Protein AF-A0A840YS08-F1 (afdb_monomer)

Mean predicted aligned error: 6.38 Å

Secondary structure (DSSP, 8-state):
-----HHHHHHHHHHSTT-SSHHHHHHHHHHTT-SSHHHHT--HHHHHHHHHHHHHHHHH-----

Solvent-accessible surface area (backbone atoms only — not comparable to full-atom values): 3879 Å² total; per-residue (Å²): 131,87,80,75,50,71,62,57,52,42,45,50,38,25,66,37,90,88,29,91,44,74,67,50,37,50,50,52,40,46,75,74,66,50,76,60,51,67,68,62,54,59,41,66,67,54,48,49,50,35,51,49,37,36,50,47,48,65,68,67,55,68,83,83,124

Organism: NCBI:txid643568

Radius of gyration: 12.3 Å; Cα contacts (8 Å, |Δi|>4): 49; chains: 1; bounding box: 22×35×37 Å

Structure (mmCIF, N/CA/C/O backbone):
data_AF-A0A840YS08-F1
#
_entry.id   AF-A0A840YS08-F1
#
loop_
_atom_site.group_PDB
_atom_site.id
_atom_site.type_symbol
_atom_site.label_atom_id
_atom_site.label_alt_id
_atom_site.label_comp_id
_atom_site.label_asym_id
_atom_site.label_entity_id
_atom_site.label_seq_id
_atom_site.pdbx_PDB_ins_code
_atom_site.Cartn_x
_atom_site.Cartn_y
_atom_site.Cartn_z
_atom_site.occupancy
_atom_site.B_iso_or_equiv
_atom_site.auth_seq_id
_atom_site.auth_comp_id
_atom_site.auth_asym_id
_atom_site.auth_atom_id
_atom_site.pdbx_PDB_model_num
ATOM 1 N N . MET A 1 1 ? -4.558 -11.483 20.389 1.00 43.44 1 MET A N 1
ATOM 2 C CA . MET A 1 1 ? -5.082 -11.488 19.005 1.00 43.44 1 MET A CA 1
ATOM 3 C C . MET A 1 1 ? -4.504 -10.270 18.298 1.00 43.44 1 MET A C 1
ATOM 5 O O . MET A 1 1 ? -4.814 -9.160 18.710 1.00 43.44 1 MET A O 1
ATOM 9 N N . LEU A 1 2 ? -3.581 -10.444 17.347 1.00 54.34 2 LEU A N 1
ATOM 10 C CA . LEU A 1 2 ? -2.920 -9.311 16.688 1.00 54.34 2 LEU A CA 1
ATOM 11 C C . LEU A 1 2 ? -3.907 -8.674 15.696 1.00 54.34 2 LEU A C 1
ATOM 13 O O . LEU A 1 2 ? -4.287 -9.296 14.705 1.00 54.34 2 LEU A O 1
ATOM 17 N N . ARG A 1 3 ? -4.389 -7.465 15.996 1.00 64.25 3 ARG A N 1
ATOM 18 C CA . ARG A 1 3 ? -5.306 -6.729 15.120 1.00 64.25 3 ARG A CA 1
ATOM 19 C C . ARG A 1 3 ? -4.497 -6.216 13.929 1.00 64.25 3 ARG A C 1
ATOM 21 O O . ARG A 1 3 ? -3.683 -5.314 14.089 1.00 64.25 3 ARG A O 1
ATOM 28 N N . LYS A 1 4 ? -4.690 -6.833 12.763 1.00 72.44 4 LYS A N 1
ATOM 29 C CA . LYS A 1 4 ? -3.963 -6.494 11.533 1.00 72.44 4 LYS A CA 1
ATOM 30 C C . LYS A 1 4 ? -4.195 -5.031 11.178 1.00 72.44 4 LYS A C 1
ATOM 32 O O . LYS A 1 4 ? -5.339 -4.569 11.178 1.00 72.44 4 LYS A O 1
ATOM 37 N N . THR A 1 5 ? -3.122 -4.314 10.872 1.00 84.44 5 THR A N 1
ATOM 38 C CA . THR A 1 5 ? -3.227 -2.921 10.434 1.00 84.44 5 THR A CA 1
ATOM 39 C C . THR A 1 5 ? -3.752 -2.847 8.995 1.00 84.44 5 THR A C 1
ATOM 41 O O . THR A 1 5 ? -3.619 -3.789 8.212 1.00 84.44 5 THR A O 1
ATOM 44 N N . THR A 1 6 ? -4.353 -1.718 8.613 1.00 88.12 6 THR A N 1
ATOM 45 C CA . THR A 1 6 ? -4.868 -1.480 7.253 1.00 88.12 6 THR A CA 1
ATOM 46 C C . THR A 1 6 ? -3.865 -1.806 6.127 1.00 88.12 6 THR A C 1
ATOM 48 O O . THR A 1 6 ? -4.269 -2.469 5.171 1.00 88.12 6 THR A O 1
ATOM 51 N N . PRO A 1 7 ? -2.574 -1.404 6.191 1.00 85.44 7 PRO A N 1
ATOM 52 C CA . PRO A 1 7 ? -1.600 -1.764 5.156 1.00 85.44 7 PRO A CA 1
ATOM 53 C C . PRO A 1 7 ? -1.252 -3.259 5.134 1.00 85.44 7 PRO A C 1
ATOM 55 O O . PRO A 1 7 ? -1.050 -3.810 4.054 1.00 85.44 7 PRO A O 1
ATOM 58 N N . GLU A 1 8 ? -1.218 -3.937 6.282 1.00 87.31 8 GLU A N 1
ATOM 59 C CA . GLU A 1 8 ? -0.977 -5.385 6.329 1.00 87.31 8 GLU A CA 1
ATOM 60 C C . GLU A 1 8 ? -2.123 -6.161 5.689 1.00 87.31 8 GLU A C 1
ATOM 62 O O . GLU A 1 8 ? -1.895 -7.029 4.848 1.00 87.31 8 GLU A O 1
ATOM 67 N N . ARG A 1 9 ? -3.369 -5.797 6.013 1.00 88.88 9 ARG A N 1
ATOM 68 C CA . ARG A 1 9 ? -4.546 -6.406 5.389 1.00 88.88 9 ARG A CA 1
ATOM 69 C C . ARG A 1 9 ? -4.599 -6.119 3.886 1.00 88.88 9 ARG A C 1
ATOM 71 O O . ARG A 1 9 ? -4.959 -6.995 3.107 1.00 88.88 9 ARG A O 1
ATOM 78 N N . ALA A 1 10 ? -4.184 -4.924 3.462 1.0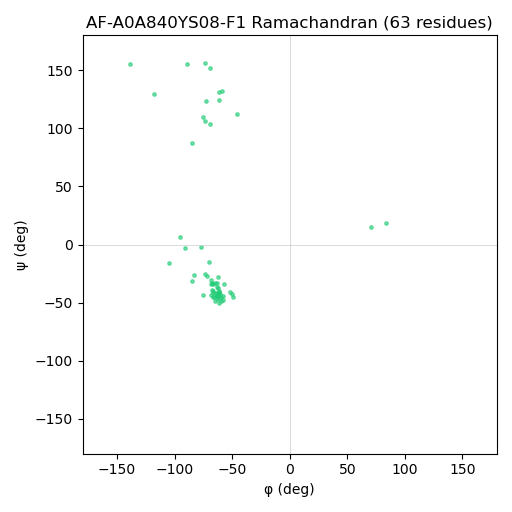0 87.62 10 ALA A N 1
ATOM 79 C CA . ALA A 1 10 ? -4.060 -4.582 2.047 1.00 87.62 10 ALA A CA 1
ATOM 80 C C . ALA A 1 10 ? -3.050 -5.476 1.310 1.00 87.62 10 ALA A C 1
ATOM 82 O O . ALA A 1 10 ? -3.315 -5.904 0.189 1.00 87.62 10 ALA A O 1
ATOM 83 N N . LEU A 1 11 ? -1.907 -5.765 1.939 1.00 86.31 11 LEU A N 1
ATOM 84 C CA . LEU A 1 11 ? -0.888 -6.668 1.402 1.00 86.31 11 LEU A CA 1
ATOM 85 C C . LEU A 1 11 ? -1.381 -8.114 1.335 1.00 86.31 11 LEU A C 1
ATOM 87 O O . LEU A 1 11 ? -1.119 -8.790 0.346 1.00 86.31 11 LEU A O 1
ATOM 91 N N . GLU A 1 12 ? -2.124 -8.582 2.338 1.00 87.50 12 GLU A N 1
ATOM 92 C CA . GLU A 1 12 ? -2.775 -9.893 2.268 1.00 87.50 12 GLU A CA 1
ATOM 93 C C . GLU A 1 12 ? -3.747 -9.969 1.093 1.00 87.50 12 GLU A C 1
ATOM 95 O O . GLU A 1 12 ? -3.657 -10.896 0.299 1.00 87.50 12 GLU A O 1
ATOM 100 N N . LEU A 1 13 ? -4.617 -8.969 0.927 1.00 87.50 13 LEU A N 1
ATOM 101 C CA . LEU A 1 13 ? -5.572 -8.919 -0.183 1.00 87.50 13 LEU A CA 1
ATOM 102 C C . LEU A 1 13 ? -4.887 -8.836 -1.553 1.00 87.50 13 LEU A C 1
ATOM 104 O O . LEU A 1 13 ? -5.401 -9.382 -2.521 1.00 87.50 13 LEU A O 1
ATOM 108 N N . ALA A 1 14 ? -3.733 -8.172 -1.639 1.00 87.81 14 ALA A N 1
ATOM 109 C CA . ALA A 1 14 ? -2.923 -8.107 -2.855 1.00 87.81 14 ALA A CA 1
ATOM 110 C C . ALA A 1 14 ? -2.299 -9.463 -3.230 1.00 87.81 14 ALA A C 1
ATOM 112 O O . ALA A 1 14 ? -2.050 -9.730 -4.406 1.00 87.81 14 ALA A O 1
ATOM 113 N N . ARG A 1 15 ? -2.011 -10.298 -2.225 1.00 83.38 15 ARG A N 1
ATOM 114 C CA . ARG A 1 15 ? -1.502 -11.666 -2.399 1.00 83.38 15 ARG A CA 1
ATOM 115 C C . ARG A 1 15 ? -2.635 -12.662 -2.627 1.00 83.38 15 ARG A C 1
ATOM 117 O O . ARG A 1 15 ? -2.436 -13.648 -3.331 1.00 83.38 15 ARG A O 1
ATOM 124 N N . ASP A 1 16 ? -3.799 -12.398 -2.048 1.00 81.69 16 ASP A N 1
ATOM 125 C CA . ASP A 1 16 ? -5.002 -13.190 -2.238 1.00 81.69 16 ASP A CA 1
ATOM 126 C C . ASP A 1 16 ? -5.552 -13.040 -3.661 1.00 81.69 16 ASP A C 1
ATOM 128 O O . ASP A 1 16 ? -5.369 -12.029 -4.346 1.00 81.69 16 ASP A O 1
ATOM 132 N N . SER A 1 17 ? -6.238 -14.077 -4.136 1.00 68.94 17 SER A N 1
ATOM 133 C CA . SER A 1 17 ? -6.760 -14.077 -5.497 1.00 68.94 17 SER A CA 1
ATOM 134 C C . SER A 1 17 ? -7.923 -13.115 -5.744 1.00 68.94 17 SER A C 1
ATOM 136 O O . SER A 1 17 ? -8.190 -12.784 -6.904 1.00 68.94 17 SER A O 1
ATOM 138 N N . SER A 1 18 ? -8.541 -12.619 -4.670 1.00 73.62 18 SER A N 1
ATOM 139 C CA . SER A 1 18 ? -9.771 -11.828 -4.704 1.00 73.62 18 SER A CA 1
ATOM 140 C C . SER A 1 18 ? -9.602 -10.397 -5.218 1.00 73.62 18 SER A C 1
ATOM 142 O O . SER A 1 18 ? -10.566 -9.828 -5.729 1.00 73.62 18 SER A O 1
ATOM 144 N N . CYS A 1 19 ? -8.409 -9.798 -5.107 1.00 83.25 19 CYS A N 1
ATOM 145 C CA . CYS A 1 19 ? -8.174 -8.417 -5.539 1.00 83.25 19 CYS A CA 1
ATOM 146 C C . CYS A 1 19 ? -7.135 -8.335 -6.665 1.00 83.25 19 CYS A C 1
ATOM 148 O O . CYS A 1 19 ? -6.032 -8.866 -6.548 1.00 83.25 19 CYS A O 1
ATOM 150 N N . ARG A 1 20 ? -7.475 -7.636 -7.754 1.00 80.38 20 ARG A N 1
ATOM 151 C CA . ARG A 1 20 ? -6.570 -7.377 -8.889 1.00 80.38 20 ARG A CA 1
ATOM 152 C C . ARG A 1 20 ? -6.029 -5.953 -8.935 1.00 80.38 20 ARG A C 1
ATOM 154 O O . ARG A 1 20 ? -5.007 -5.718 -9.567 1.00 80.38 20 ARG A O 1
ATOM 161 N N . ASP A 1 21 ? -6.653 -5.041 -8.194 1.00 83.31 21 ASP A N 1
ATOM 162 C CA . ASP A 1 21 ? -6.306 -3.624 -8.198 1.00 83.31 21 ASP A CA 1
ATOM 163 C C . ASP A 1 21 ? -6.328 -3.008 -6.801 1.00 83.31 21 ASP A C 1
ATOM 165 O O . ASP A 1 21 ? -7.064 -3.431 -5.906 1.00 83.31 21 ASP A O 1
ATOM 169 N N . VAL A 1 22 ? -5.558 -1.927 -6.640 1.00 84.75 22 VAL A N 1
ATOM 170 C CA . VAL A 1 22 ? -5.519 -1.125 -5.404 1.00 84.75 22 VAL A CA 1
ATOM 171 C C . VAL A 1 22 ? -6.914 -0.603 -5.039 1.00 84.75 22 VAL A C 1
ATOM 173 O O . VAL A 1 22 ? -7.252 -0.513 -3.861 1.00 84.75 22 VAL A O 1
ATOM 176 N N . GLU A 1 23 ? -7.749 -0.279 -6.029 1.00 86.50 23 GLU A N 1
ATOM 177 C CA . GLU A 1 23 ? -9.131 0.154 -5.793 1.00 86.50 23 GLU A CA 1
ATOM 178 C C . GLU A 1 23 ? -10.014 -0.961 -5.231 1.00 86.50 23 GLU A C 1
ATOM 180 O O . GLU A 1 23 ? -10.801 -0.719 -4.314 1.00 86.50 23 GLU A O 1
ATOM 185 N N . GLN A 1 24 ? -9.838 -2.190 -5.719 1.00 88.00 24 GLN A N 1
ATOM 186 C CA . GLN A 1 24 ? -10.543 -3.359 -5.201 1.00 88.00 24 GLN A CA 1
ATOM 187 C C . GLN A 1 24 ? -10.154 -3.612 -3.742 1.00 88.00 24 GLN A C 1
ATOM 189 O O . GLN A 1 24 ? -11.026 -3.760 -2.891 1.00 88.00 24 GLN A O 1
ATOM 194 N N . ILE A 1 25 ? -8.856 -3.528 -3.432 1.00 89.00 25 ILE A N 1
ATOM 195 C CA . ILE A 1 25 ? -8.341 -3.629 -2.060 1.00 89.00 25 ILE A CA 1
ATOM 196 C C . ILE A 1 25 ? -8.975 -2.555 -1.167 1.00 89.00 25 ILE A C 1
ATOM 198 O O . ILE A 1 25 ? -9.429 -2.852 -0.065 1.00 89.00 25 ILE A O 1
ATOM 202 N N . LYS A 1 26 ? -9.072 -1.307 -1.646 1.00 88.81 26 LYS A N 1
ATOM 203 C CA . LYS A 1 26 ? -9.722 -0.214 -0.903 1.00 88.81 26 LYS A CA 1
ATOM 204 C C . LYS A 1 26 ? -11.199 -0.484 -0.622 1.00 88.81 26 LYS A C 1
ATOM 206 O O . LYS A 1 26 ? -11.665 -0.151 0.469 1.00 88.81 26 LYS A O 1
ATOM 211 N N . ARG A 1 27 ? -11.925 -1.050 -1.592 1.00 89.00 27 ARG A N 1
ATOM 212 C CA . ARG A 1 27 ? -13.331 -1.447 -1.434 1.00 89.00 27 ARG A CA 1
ATOM 213 C C . ARG A 1 27 ? -13.481 -2.559 -0.407 1.00 89.00 27 ARG A C 1
ATOM 215 O O . ARG A 1 27 ? -14.298 -2.413 0.493 1.00 89.00 27 ARG A O 1
ATOM 222 N N . THR A 1 28 ? -12.675 -3.613 -0.500 1.00 89.69 28 THR A N 1
ATOM 223 C CA . THR A 1 28 ? -12.719 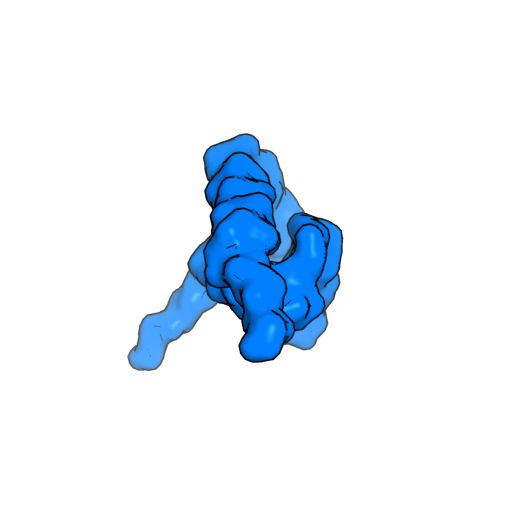-4.741 0.440 1.00 89.69 28 THR A CA 1
ATOM 224 C C . THR A 1 28 ? -12.393 -4.292 1.861 1.00 89.69 28 THR A C 1
ATOM 226 O O . THR A 1 28 ? -13.121 -4.619 2.788 1.00 89.69 28 THR A O 1
ATOM 229 N N . LEU A 1 29 ? -11.365 -3.456 2.037 1.00 89.12 29 LEU A N 1
ATOM 230 C CA . LEU A 1 29 ? -11.022 -2.895 3.346 1.00 89.12 29 LEU A CA 1
ATOM 231 C C . LEU A 1 29 ? -12.143 -2.014 3.913 1.00 89.12 29 LEU A C 1
ATOM 233 O O . LEU A 1 29 ? -12.449 -2.116 5.095 1.00 89.12 29 LEU A O 1
ATOM 237 N N . ASN A 1 30 ? -12.789 -1.183 3.087 1.00 89.00 30 ASN A N 1
ATOM 238 C CA . ASN A 1 30 ? -13.963 -0.425 3.533 1.00 89.00 30 ASN A CA 1
ATOM 239 C C . ASN A 1 30 ? -15.126 -1.344 3.923 1.00 89.00 30 ASN A C 1
ATOM 241 O O . ASN A 1 30 ? -15.769 -1.101 4.937 1.00 89.00 30 ASN A O 1
ATOM 245 N N . ALA A 1 31 ? -15.385 -2.396 3.142 1.00 89.19 31 ALA A N 1
ATOM 246 C CA . ALA A 1 31 ? -16.444 -3.362 3.421 1.00 89.19 31 ALA A CA 1
ATOM 247 C C . ALA A 1 31 ? -16.190 -4.150 4.718 1.00 89.19 31 ALA A C 1
ATOM 249 O O . ALA A 1 31 ? -17.134 -4.447 5.442 1.00 89.19 31 ALA A O 1
ATOM 250 N N . GLU A 1 32 ? -14.925 -4.428 5.053 1.00 86.81 32 GLU A N 1
ATOM 251 C CA . GLU A 1 32 ? -14.530 -5.021 6.340 1.00 86.81 32 GLU A CA 1
ATOM 252 C C . GLU A 1 32 ? -14.537 -4.014 7.512 1.00 86.81 32 GLU A C 1
ATOM 254 O O . GLU A 1 32 ? -14.274 -4.393 8.652 1.00 86.81 32 GLU A O 1
ATOM 259 N N . GLY A 1 33 ? -14.841 -2.733 7.270 1.00 88.00 33 GLY A N 1
ATOM 260 C CA . GLY A 1 33 ? -14.925 -1.705 8.312 1.00 88.00 33 GLY A CA 1
ATOM 261 C C . GLY A 1 33 ? -13.584 -1.072 8.697 1.00 88.00 33 GLY A C 1
ATOM 262 O O . GLY A 1 33 ? -13.471 -0.457 9.760 1.00 88.00 33 GLY A O 1
ATOM 263 N N . TYR A 1 34 ? -12.553 -1.194 7.856 1.00 87.75 34 TYR A N 1
ATOM 264 C CA . TYR A 1 34 ? -11.305 -0.461 8.059 1.00 87.75 34 TYR A CA 1
ATOM 265 C C . TYR A 1 34 ? -11.501 1.022 7.730 1.00 87.75 34 TYR A C 1
ATOM 267 O O . TYR A 1 34 ? -11.845 1.391 6.608 1.00 87.75 34 TYR A O 1
ATOM 275 N N . SER A 1 35 ? -11.203 1.888 8.697 1.00 80.06 35 SER A N 1
ATOM 276 C CA . SER A 1 35 ? -11.200 3.344 8.518 1.00 80.06 35 SER A CA 1
ATOM 277 C C . SER A 1 35 ? -9.836 3.861 8.062 1.00 80.06 35 SER A C 1
ATOM 279 O O . SER A 1 35 ? -8.795 3.242 8.282 1.00 80.06 35 SER A O 1
ATOM 281 N N . GLY A 1 36 ? -9.831 5.020 7.398 1.00 82.00 36 GLY A N 1
ATOM 282 C CA . GLY A 1 36 ? -8.592 5.687 6.987 1.00 82.00 36 GLY A CA 1
ATOM 283 C C . GLY A 1 36 ? -7.835 4.979 5.860 1.00 82.00 36 GLY A C 1
ATOM 284 O O . GLY A 1 36 ? -6.680 5.309 5.607 1.00 82.00 36 GLY A O 1
ATOM 285 N N . VAL A 1 37 ? -8.460 4.032 5.148 1.00 85.44 37 VAL A N 1
ATOM 286 C CA . VAL A 1 37 ? -7.811 3.237 4.089 1.00 85.44 37 VAL A CA 1
ATOM 287 C C . VAL A 1 37 ? -7.078 4.111 3.082 1.00 85.44 37 VAL A C 1
ATOM 289 O O . VAL A 1 37 ? -5.948 3.825 2.712 1.00 85.44 37 VAL A O 1
ATOM 292 N N . ASN A 1 38 ? -7.687 5.219 2.668 1.00 82.81 38 ASN A N 1
ATOM 293 C CA . ASN A 1 38 ? -7.072 6.119 1.701 1.00 82.81 38 ASN A CA 1
ATOM 294 C C . ASN A 1 38 ? -5.820 6.812 2.262 1.00 82.81 38 ASN A C 1
ATOM 296 O O . ASN A 1 38 ? -4.871 7.009 1.519 1.00 82.81 38 ASN A O 1
ATOM 300 N N . GLN A 1 39 ? -5.799 7.123 3.560 1.00 85.06 39 GLN A N 1
ATOM 301 C CA . GLN A 1 39 ? -4.675 7.757 4.249 1.00 85.06 39 GLN A CA 1
ATOM 302 C C . GLN A 1 39 ? -3.533 6.755 4.484 1.00 85.06 39 GLN A C 1
ATOM 304 O O . GLN A 1 39 ? -2.379 7.042 4.179 1.00 85.06 39 GLN A O 1
ATOM 309 N N . HIS A 1 40 ? -3.863 5.535 4.920 1.00 82.88 40 HIS A N 1
ATOM 310 C CA . HIS A 1 40 ? -2.901 4.441 5.085 1.00 82.88 40 HIS A CA 1
ATOM 311 C C . HIS A 1 40 ? -2.331 3.951 3.741 1.00 82.88 40 HIS A C 1
ATOM 313 O O . HIS A 1 40 ? -1.160 3.585 3.662 1.00 82.88 40 HIS A O 1
ATOM 319 N N . LEU A 1 41 ? -3.135 3.986 2.671 1.00 83.44 41 LEU A N 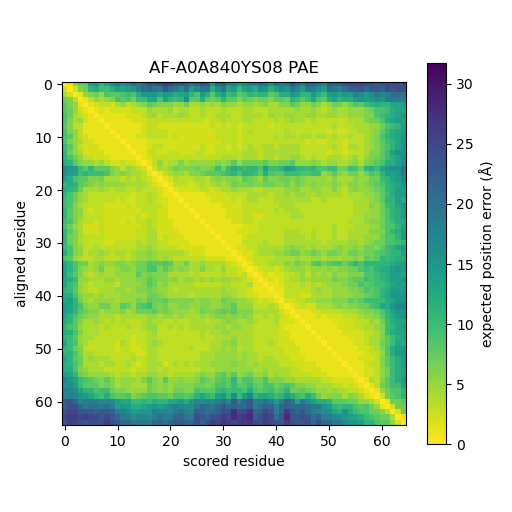1
ATOM 320 C CA . LEU A 1 41 ? -2.733 3.624 1.307 1.00 83.44 41 LEU A CA 1
ATOM 321 C C . LEU A 1 41 ? -2.298 4.821 0.444 1.00 83.44 41 LEU A C 1
ATOM 323 O O . LEU A 1 41 ? -2.048 4.661 -0.755 1.00 83.44 41 LEU A O 1
ATOM 327 N N . ALA A 1 42 ? -2.192 6.023 1.018 1.00 82.19 42 ALA A N 1
ATOM 328 C CA . ALA A 1 42 ? -1.672 7.202 0.322 1.00 82.19 42 ALA A CA 1
ATOM 329 C C . ALA A 1 42 ? -0.157 7.107 0.102 1.00 82.19 42 ALA A C 1
ATOM 331 O O . ALA A 1 42 ? 0.361 7.668 -0.862 1.00 82.19 42 ALA A O 1
ATOM 332 N N . GLY A 1 43 ? 0.550 6.372 0.967 1.00 83.25 43 GLY A N 1
ATOM 333 C CA . GLY A 1 43 ? 2.000 6.233 0.905 1.00 83.25 43 GLY A CA 1
ATOM 334 C C . GLY A 1 43 ? 2.477 5.590 -0.400 1.00 83.25 43 GLY A C 1
ATOM 335 O O . GLY A 1 43 ? 2.098 4.463 -0.731 1.00 83.25 43 GLY A O 1
ATOM 336 N N . LEU A 1 44 ? 3.371 6.286 -1.111 1.00 83.94 44 LEU A N 1
ATOM 337 C CA . LEU A 1 44 ? 4.021 5.807 -2.339 1.00 83.94 44 LEU A CA 1
ATOM 338 C C . LEU A 1 44 ? 4.659 4.422 -2.161 1.00 83.94 44 LEU A C 1
ATOM 340 O O . LEU A 1 44 ? 4.512 3.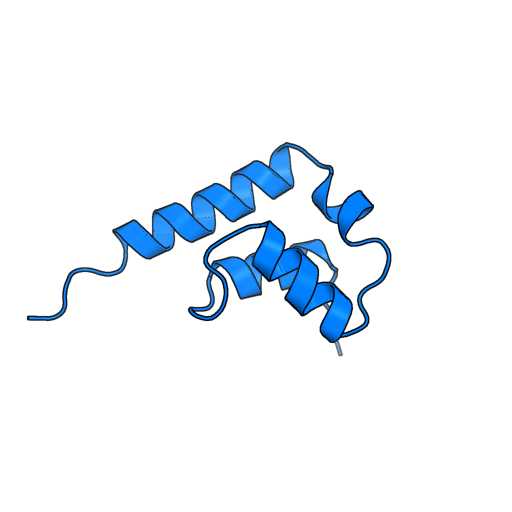565 -3.033 1.00 83.94 44 LEU A O 1
ATOM 344 N N . SER A 1 45 ? 5.312 4.180 -1.020 1.00 85.50 45 SER A N 1
ATOM 345 C CA . SER A 1 45 ? 5.931 2.887 -0.705 1.00 85.50 45 SER A CA 1
ATOM 346 C C . SER A 1 45 ? 4.909 1.757 -0.605 1.00 85.50 45 SER A C 1
ATOM 348 O O . SER A 1 45 ? 5.119 0.705 -1.201 1.00 85.50 45 SER A O 1
ATOM 350 N N . ILE A 1 46 ? 3.775 1.973 0.072 1.00 85.81 46 ILE A N 1
ATOM 351 C CA . ILE A 1 46 ? 2.733 0.9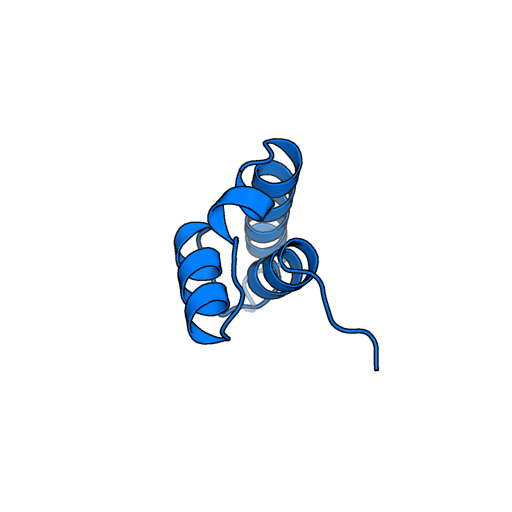46 0.204 1.00 85.81 46 ILE A CA 1
ATOM 352 C C . ILE A 1 46 ? 2.087 0.652 -1.154 1.00 85.81 46 ILE A C 1
ATOM 354 O O . ILE A 1 46 ? 1.898 -0.508 -1.509 1.00 85.81 46 ILE A O 1
ATOM 358 N N . ARG A 1 47 ? 1.806 1.686 -1.962 1.00 87.19 47 ARG A N 1
ATOM 359 C CA . ARG A 1 47 ? 1.246 1.502 -3.311 1.00 87.19 47 ARG A CA 1
ATOM 360 C C . ARG A 1 47 ? 2.194 0.714 -4.208 1.00 87.19 47 ARG A C 1
ATOM 362 O O . ARG A 1 47 ? 1.740 -0.153 -4.952 1.00 87.19 47 ARG A O 1
ATOM 369 N N . LYS A 1 48 ? 3.501 0.991 -4.121 1.00 88.44 48 LYS A N 1
ATOM 370 C CA . LYS A 1 48 ? 4.533 0.209 -4.812 1.00 88.44 48 LYS A CA 1
ATOM 371 C C . LYS A 1 48 ? 4.544 -1.242 -4.342 1.00 88.44 48 LYS A C 1
ATOM 373 O O . LYS A 1 48 ? 4.545 -2.121 -5.192 1.00 88.44 48 LYS A O 1
ATOM 378 N N . GLN A 1 49 ? 4.497 -1.499 -3.035 1.00 87.44 49 GLN A N 1
ATOM 379 C CA . GLN A 1 49 ? 4.482 -2.867 -2.506 1.00 87.44 49 GLN A CA 1
ATOM 380 C C . GLN A 1 49 ? 3.227 -3.646 -2.917 1.00 87.44 49 GLN A C 1
ATOM 382 O O . GLN A 1 49 ? 3.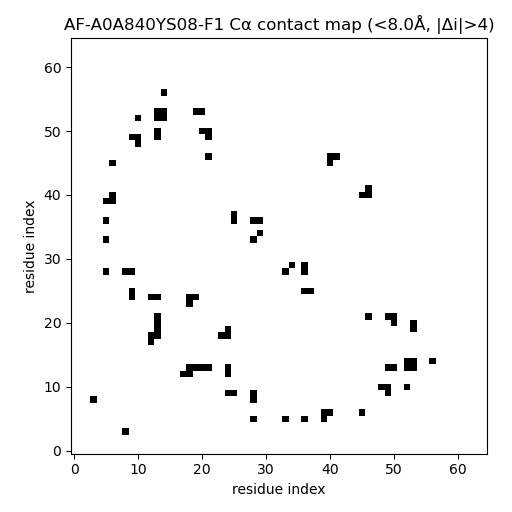336 -4.802 -3.317 1.00 87.44 49 GLN A O 1
ATOM 387 N N . ILE A 1 50 ? 2.049 -3.017 -2.885 1.00 87.88 50 ILE A N 1
ATOM 388 C CA . ILE A 1 50 ? 0.795 -3.637 -3.334 1.00 87.88 50 ILE A CA 1
ATOM 389 C C . ILE A 1 50 ? 0.880 -3.993 -4.819 1.00 87.88 50 ILE A C 1
ATOM 391 O O . ILE A 1 50 ? 0.632 -5.137 -5.188 1.00 87.88 50 ILE A O 1
ATOM 395 N N . ARG A 1 51 ? 1.291 -3.045 -5.673 1.00 87.81 51 ARG A N 1
ATOM 396 C CA . ARG A 1 51 ? 1.466 -3.307 -7.110 1.00 87.81 51 ARG A CA 1
ATOM 397 C C . ARG A 1 51 ? 2.507 -4.388 -7.371 1.00 87.81 51 ARG A C 1
ATOM 399 O O . ARG A 1 51 ? 2.266 -5.261 -8.193 1.00 87.81 51 ARG A O 1
ATOM 406 N N . ALA A 1 52 ? 3.629 -4.355 -6.657 1.00 88.31 52 ALA A N 1
ATOM 407 C CA . ALA A 1 52 ? 4.659 -5.377 -6.756 1.00 88.31 52 ALA A CA 1
ATOM 408 C C . ALA A 1 52 ? 4.139 -6.752 -6.320 1.00 88.31 52 ALA A C 1
ATOM 410 O O . ALA A 1 52 ? 4.468 -7.732 -6.966 1.00 88.31 52 ALA A O 1
ATOM 411 N N . SER A 1 53 ? 3.288 -6.834 -5.295 1.00 86.69 53 SER A N 1
ATOM 412 C CA . SER A 1 53 ? 2.691 -8.097 -4.836 1.00 86.69 53 SER A CA 1
ATOM 413 C C . SER A 1 53 ? 1.706 -8.666 -5.857 1.00 86.69 53 SER A C 1
ATOM 415 O O . SER A 1 53 ? 1.765 -9.854 -6.162 1.00 86.69 53 SER A O 1
ATOM 417 N N . ILE A 1 54 ? 0.855 -7.815 -6.441 1.00 86.88 54 ILE A N 1
ATOM 418 C CA . ILE A 1 54 ? -0.079 -8.202 -7.511 1.00 86.88 54 ILE A CA 1
ATOM 419 C C . ILE A 1 54 ? 0.697 -8.671 -8.751 1.00 86.88 54 ILE A C 1
ATOM 421 O O . ILE A 1 54 ? 0.401 -9.729 -9.305 1.00 86.88 54 ILE A O 1
ATOM 425 N N . ALA A 1 55 ? 1.717 -7.915 -9.166 1.00 85.75 55 ALA A N 1
ATOM 426 C CA . ALA A 1 55 ? 2.557 -8.257 -10.311 1.00 85.75 55 ALA A CA 1
ATOM 427 C C . ALA A 1 55 ? 3.373 -9.533 -10.062 1.00 85.75 55 ALA A C 1
ATOM 429 O O . ALA A 1 55 ? 3.399 -10.417 -10.914 1.00 85.75 55 ALA A O 1
ATOM 430 N N . ALA A 1 56 ? 3.985 -9.661 -8.881 1.00 84.06 56 ALA A N 1
ATOM 431 C CA . ALA A 1 56 ? 4.731 -10.846 -8.478 1.00 84.06 56 ALA A CA 1
ATOM 432 C C . ALA A 1 56 ? 3.828 -12.075 -8.484 1.00 84.06 56 ALA A C 1
ATOM 434 O O . ALA A 1 56 ? 4.213 -13.073 -9.069 1.00 84.06 56 ALA A O 1
ATOM 435 N N . ARG A 1 57 ? 2.606 -11.989 -7.941 1.00 82.38 57 ARG A N 1
ATOM 436 C CA . ARG A 1 57 ? 1.606 -13.061 -8.039 1.00 82.38 57 ARG A CA 1
ATOM 437 C C . ARG A 1 57 ? 1.278 -13.402 -9.489 1.00 82.38 57 ARG A C 1
ATOM 439 O O . ARG A 1 57 ? 1.250 -14.579 -9.828 1.00 82.38 57 ARG A O 1
ATOM 446 N N . SER A 1 58 ? 1.015 -12.404 -10.334 1.00 73.94 58 SER A N 1
ATOM 447 C CA . SER A 1 58 ? 0.706 -12.656 -11.746 1.00 73.94 58 SER A CA 1
ATOM 448 C C . SER A 1 58 ? 1.872 -13.323 -12.481 1.00 73.94 58 SER A C 1
ATOM 450 O O . SER A 1 58 ? 1.631 -14.054 -13.432 1.00 73.94 58 SER A O 1
ATOM 452 N N . ALA A 1 59 ? 3.112 -13.098 -12.035 1.00 72.56 59 ALA A N 1
ATOM 453 C CA . ALA A 1 59 ? 4.303 -13.782 -12.533 1.00 72.56 59 ALA A CA 1
ATOM 454 C C . ALA A 1 59 ? 4.534 -15.160 -11.873 1.00 72.56 59 ALA A C 1
ATOM 456 O O . ALA A 1 59 ? 5.154 -16.028 -12.476 1.00 72.56 59 ALA A O 1
ATOM 457 N N . GLN A 1 60 ? 4.043 -15.368 -10.645 1.00 64.81 60 GLN A N 1
ATOM 458 C CA . GLN A 1 60 ? 4.149 -16.611 -9.866 1.00 64.81 60 GLN A CA 1
ATOM 459 C C . GLN A 1 60 ? 2.990 -17.584 -10.075 1.00 64.81 60 GLN A C 1
ATOM 461 O O . GLN A 1 60 ? 3.022 -18.664 -9.497 1.00 64.81 60 GLN A O 1
ATOM 466 N N . MET A 1 61 ? 1.974 -17.228 -10.861 1.00 52.66 61 MET A N 1
ATOM 467 C CA . MET A 1 61 ? 1.052 -18.195 -11.448 1.00 52.66 61 MET A CA 1
ATOM 468 C C . MET A 1 61 ? 1.686 -18.704 -12.751 1.00 52.66 61 MET A C 1
ATOM 470 O O . MET A 1 61 ? 1.415 -18.119 -13.802 1.00 52.66 61 MET A O 1
ATOM 474 N N . PRO A 1 62 ? 2.538 -19.754 -12.739 1.00 48.97 62 PRO A N 1
ATOM 475 C CA . PRO A 1 62 ? 2.768 -20.490 -13.964 1.00 48.97 62 PRO A CA 1
ATOM 476 C C . PRO A 1 62 ? 1.413 -21.070 -14.363 1.00 48.97 62 PRO A C 1
ATOM 478 O O . PRO A 1 62 ? 0.693 -21.621 -13.526 1.00 48.97 62 PRO A O 1
ATOM 481 N N . ALA A 1 63 ? 1.045 -20.884 -15.625 1.00 51.09 63 ALA A N 1
ATOM 482 C CA . ALA A 1 63 ? -0.067 -21.589 -16.229 1.00 51.09 63 ALA A CA 1
ATOM 483 C C . ALA A 1 63 ? 0.042 -23.075 -15.852 1.00 51.09 63 ALA A C 1
ATOM 485 O O . ALA A 1 63 ? 1.010 -23.741 -16.218 1.00 51.09 63 ALA A O 1
ATOM 486 N N . ALA A 1 64 ? -0.904 -23.554 -15.046 1.00 48.41 64 ALA A N 1
ATOM 487 C CA . ALA A 1 64 ? -1.082 -24.974 -14.829 1.00 48.41 64 ALA A CA 1
ATOM 488 C C . ALA A 1 64 ? -1.620 -25.546 -16.146 1.00 48.41 64 ALA A C 1
ATOM 490 O O . ALA A 1 64 ? -2.766 -25.279 -16.515 1.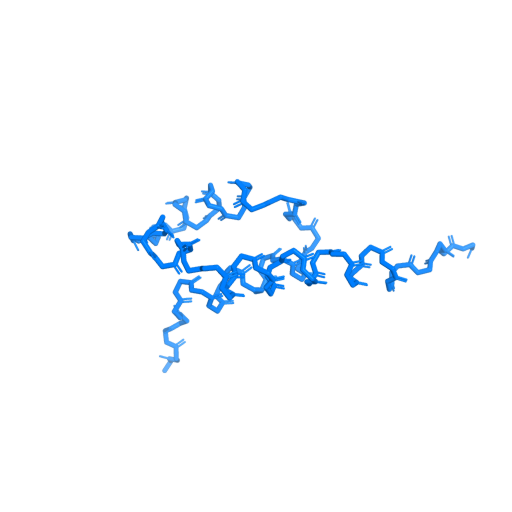00 48.41 64 ALA A O 1
ATOM 491 N N . THR A 1 65 ? -0.727 -26.217 -16.871 1.00 42.19 65 THR A N 1
ATOM 492 C CA . THR A 1 65 ? -1.042 -27.253 -17.860 1.00 42.19 65 THR A CA 1
ATOM 493 C C . THR A 1 65 ? -1.630 -28.464 -17.149 1.00 42.19 65 THR A C 1
ATOM 495 O O . THR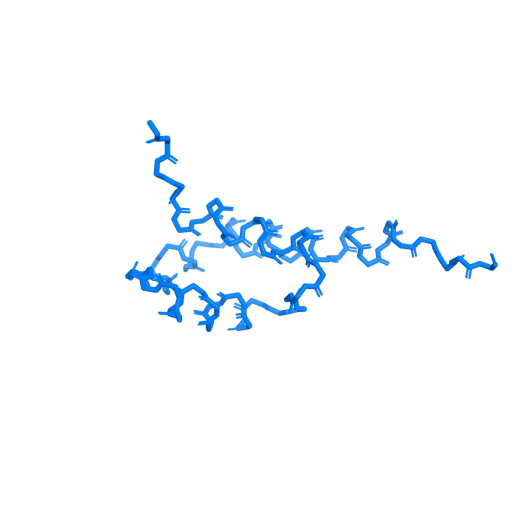 A 1 65 ? -1.145 -28.768 -16.033 1.00 42.19 65 THR A O 1
#

Foldseek 3Di:
DDDDALLRQLLVVLLDPQDLDSVS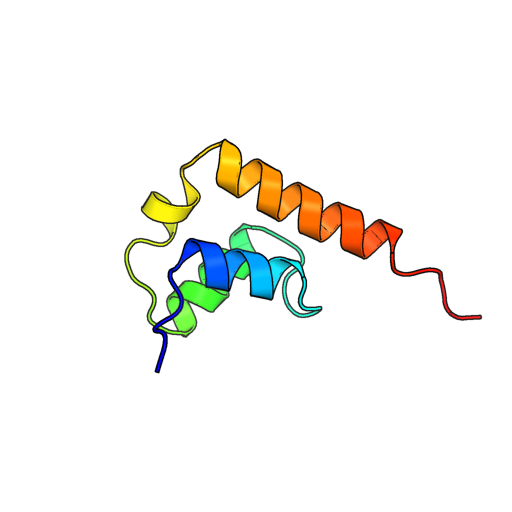SLVVCVVVVNPPNCVVCVDPVSRVSSVCNNVVNVVVPDPDD

Sequence (65 aa):
MLRKTTPERALELARDSSCRDVEQIKRTLNAEGYSGVNQHLAGLSIRKQIRASIAARSAQMPAAT

pLDDT: mean 80.24, std 12.34, range [42.19, 89.69]